Protein AF-A0A3D2YW43-F1 (afdb_monomer)

Foldseek 3Di:
DDDDPDDDFDCDPTVDDDPPCPQLVVQQVVCVVVVPPDHSVVVCVVVVVLVVVCVVQCPPPVDDHDDPVNSVVVD

Radius of gyration: 16.76 Å; Cα contacts (8 Å, |Δi|>4): 29; chains: 1; bounding box: 44×30×43 Å

Mean predicted aligned error: 6.97 Å

Solvent-accessible surface area (backbone atoms only — not comparable to full-atom values): 4865 Å² total; per-residue (Å²): 131,85,81,84,86,79,85,87,76,63,54,69,76,70,74,38,88,68,63,87,66,54,62,47,56,48,40,44,50,48,30,66,75,70,69,50,96,68,51,38,64,61,52,44,68,64,44,50,61,57,53,55,49,49,62,57,51,59,71,38,86,91,47,78,89,64,50,73,69,63,59,63,72,75,106

Secondary structure (DSSP, 8-state):
-PPP------SBTTTB---TTHHHHHHHHHHHHHT-SS-HHHHHHHHHHHHHHHHHHTT-TTSPP--HHHHHH--

Structure (mmCIF, N/CA/C/O backbone):
data_AF-A0A3D2YW43-F1
#
_entry.id   AF-A0A3D2YW43-F1
#
loop_
_atom_site.group_PDB
_atom_site.id
_atom_site.type_symbol
_atom_site.label_atom_id
_atom_site.label_alt_id
_atom_site.label_comp_id
_atom_site.label_asym_id
_atom_site.label_entity_id
_atom_site.label_seq_id
_atom_site.pdbx_PDB_ins_code
_atom_site.Cartn_x
_atom_site.Cartn_y
_atom_site.Cartn_z
_atom_site.occupancy
_atom_site.B_iso_or_equiv
_atom_site.auth_seq_id
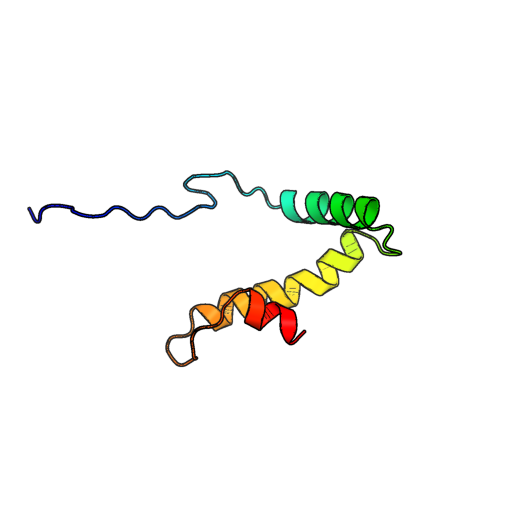_atom_site.auth_comp_id
_atom_site.auth_asym_id
_atom_site.auth_atom_id
_atom_site.pdbx_PDB_model_num
ATOM 1 N N . MET A 1 1 ? 26.765 8.405 -27.918 1.00 74.31 1 MET A N 1
ATOM 2 C CA . MET A 1 1 ? 25.833 8.198 -26.787 1.00 74.31 1 MET A CA 1
ATOM 3 C C . MET A 1 1 ? 24.544 7.618 -27.343 1.00 74.31 1 MET A C 1
ATOM 5 O O . MET A 1 1 ? 24.086 8.145 -28.355 1.00 74.31 1 MET A O 1
ATOM 9 N N . PRO A 1 2 ? 23.995 6.535 -26.773 1.00 86.62 2 PRO A N 1
ATOM 10 C CA . PRO A 1 2 ? 22.705 6.008 -27.210 1.00 86.62 2 PRO A CA 1
ATOM 11 C C . PRO A 1 2 ? 21.602 7.046 -26.965 1.00 86.62 2 PRO A C 1
ATOM 13 O O . PRO A 1 2 ? 21.622 7.763 -25.964 1.00 86.62 2 PRO A O 1
ATOM 16 N N . ARG A 1 3 ? 20.660 7.159 -27.905 1.00 94.19 3 ARG A N 1
ATOM 17 C CA . ARG A 1 3 ? 19.537 8.094 -27.798 1.00 94.19 3 ARG A CA 1
ATOM 18 C C . ARG A 1 3 ? 18.555 7.562 -26.756 1.00 94.19 3 ARG A C 1
ATOM 20 O O . ARG A 1 3 ? 18.005 6.481 -26.939 1.00 94.19 3 ARG A O 1
ATOM 27 N N . ILE A 1 4 ? 18.326 8.323 -25.690 1.00 90.69 4 ILE A N 1
ATOM 28 C CA . ILE A 1 4 ? 17.266 8.024 -24.724 1.00 90.69 4 ILE A CA 1
ATOM 29 C C . ILE A 1 4 ? 15.921 8.195 -25.439 1.00 90.69 4 ILE A C 1
ATOM 31 O O . ILE A 1 4 ? 15.652 9.255 -26.005 1.00 90.69 4 ILE A O 1
ATOM 35 N N . THR A 1 5 ? 15.096 7.150 -25.446 1.00 95.81 5 THR A N 1
ATOM 36 C CA . THR A 1 5 ? 13.758 7.161 -26.063 1.00 95.81 5 THR A CA 1
ATOM 37 C C . THR A 1 5 ? 12.635 7.114 -25.036 1.00 95.81 5 THR A C 1
ATOM 39 O O . THR A 1 5 ? 11.509 7.472 -25.356 1.00 95.81 5 THR A O 1
ATOM 42 N N . THR A 1 6 ? 12.927 6.660 -23.815 1.00 93.19 6 THR A N 1
ATOM 43 C CA . THR A 1 6 ? 11.955 6.487 -22.732 1.00 93.19 6 THR A CA 1
ATOM 44 C C . THR A 1 6 ? 12.618 6.818 -21.403 1.00 93.19 6 THR A C 1
ATOM 46 O O . THR A 1 6 ? 13.767 6.439 -21.175 1.00 93.19 6 THR A O 1
ATOM 49 N N . VAL A 1 7 ? 11.884 7.505 -20.530 1.00 89.44 7 VAL A N 1
ATOM 50 C CA . VAL A 1 7 ? 12.269 7.750 -19.139 1.00 89.44 7 VAL A CA 1
ATOM 51 C C . VAL A 1 7 ? 11.131 7.252 -18.261 1.00 89.44 7 VAL A C 1
ATOM 53 O O . VAL A 1 7 ? 9.982 7.639 -18.467 1.00 89.44 7 VAL A O 1
ATOM 56 N N . ILE A 1 8 ? 11.449 6.372 -17.317 1.00 88.56 8 ILE A N 1
ATOM 57 C CA . ILE A 1 8 ? 10.505 5.851 -16.329 1.00 88.56 8 ILE A CA 1
ATOM 58 C C . ILE A 1 8 ? 10.903 6.455 -14.991 1.00 88.56 8 ILE A C 1
ATOM 60 O O . ILE A 1 8 ? 12.071 6.386 -14.608 1.00 88.56 8 ILE A O 1
ATOM 64 N N . PHE A 1 9 ? 9.935 7.047 -14.306 1.00 86.88 9 PHE A N 1
ATOM 65 C CA . PHE A 1 9 ? 10.116 7.558 -12.959 1.00 86.88 9 PHE A CA 1
ATOM 66 C C . PHE A 1 9 ? 9.455 6.602 -11.982 1.00 86.88 9 PHE A C 1
ATOM 68 O O . PHE A 1 9 ? 8.326 6.160 -12.206 1.00 86.88 9 PHE A O 1
ATOM 75 N N . ASP A 1 10 ? 10.157 6.318 -10.892 1.00 81.88 10 ASP A N 1
ATOM 76 C CA . ASP A 1 10 ? 9.486 5.828 -9.699 1.00 81.88 10 ASP A CA 1
ATOM 77 C C . ASP A 1 10 ? 8.505 6.903 -9.201 1.00 81.88 10 ASP A C 1
ATOM 79 O O . ASP A 1 10 ? 8.678 8.093 -9.469 1.00 81.88 10 ASP A O 1
ATOM 83 N N . MET A 1 11 ? 7.429 6.501 -8.536 1.00 81.50 11 MET A N 1
ATOM 84 C CA . MET A 1 11 ? 6.386 7.438 -8.122 1.00 81.50 11 MET A CA 1
ATOM 85 C C . MET A 1 11 ? 6.669 7.992 -6.728 1.00 81.50 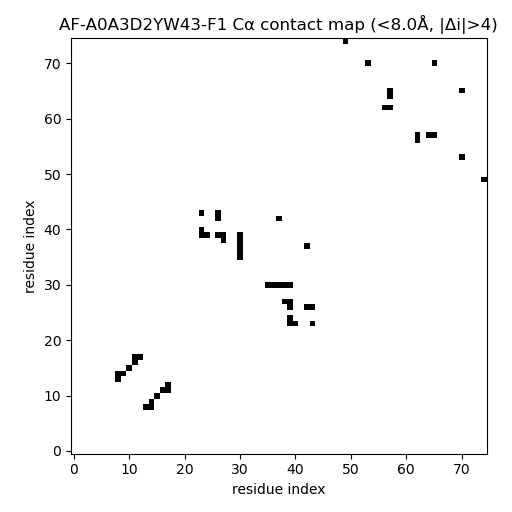11 MET A C 1
ATOM 87 O O . MET A 1 11 ? 6.711 9.209 -6.542 1.00 81.50 11 MET A O 1
ATOM 91 N N . TYR A 1 12 ? 6.882 7.112 -5.752 1.00 79.00 12 TYR A N 1
ATOM 92 C CA . TYR A 1 12 ? 7.108 7.500 -4.362 1.00 79.00 12 TYR A CA 1
ATOM 93 C C . TYR A 1 12 ? 8.565 7.923 -4.155 1.00 79.00 12 TYR A C 1
ATOM 95 O O . TYR A 1 12 ? 9.470 7.339 -4.732 1.00 79.00 12 TYR A O 1
ATOM 103 N N . GLU A 1 13 ? 8.790 8.986 -3.385 1.00 75.62 13 GLU A N 1
ATOM 104 C CA . GLU A 1 13 ? 10.101 9.620 -3.147 1.00 75.62 13 GLU A CA 1
ATOM 105 C C . GLU A 1 13 ? 10.813 10.181 -4.397 1.00 75.62 13 GLU A C 1
ATOM 107 O O . GLU A 1 13 ? 11.855 10.821 -4.279 1.00 75.62 13 GLU A O 1
ATOM 112 N N . THR A 1 14 ? 10.234 10.017 -5.592 1.00 79.44 14 THR A N 1
ATOM 113 C CA . THR A 1 14 ? 10.746 10.584 -6.852 1.00 79.44 14 THR A CA 1
ATOM 114 C C . THR A 1 14 ? 9.785 11.616 -7.449 1.00 79.44 14 THR A C 1
ATOM 116 O O . THR A 1 14 ? 10.210 12.717 -7.790 1.00 79.44 14 THR A O 1
ATOM 119 N N . LEU A 1 15 ? 8.489 11.300 -7.555 1.00 84.69 15 LEU A N 1
ATOM 120 C CA . LEU A 1 15 ? 7.462 12.232 -8.046 1.00 84.69 15 LEU A CA 1
ATOM 121 C C . LEU A 1 15 ? 6.546 12.753 -6.932 1.00 84.69 15 LEU A C 1
ATOM 123 O O . LEU A 1 15 ? 5.992 13.844 -7.054 1.00 84.69 15 LEU A O 1
ATOM 127 N N . VAL A 1 16 ? 6.373 11.982 -5.856 1.00 79.44 16 VAL A N 1
ATOM 128 C CA . VAL A 1 16 ? 5.475 12.286 -4.735 1.00 79.44 16 VAL A CA 1
ATOM 129 C C . VAL A 1 16 ? 6.152 11.913 -3.420 1.00 79.44 16 VAL A C 1
ATOM 131 O O . VAL A 1 16 ? 6.710 10.826 -3.298 1.00 79.44 16 VAL A O 1
ATOM 134 N N . GLN A 1 17 ? 6.074 12.788 -2.416 1.00 77.12 17 GLN A N 1
ATOM 135 C CA . GLN A 1 17 ? 6.563 12.483 -1.067 1.00 77.12 17 GLN A CA 1
ATOM 136 C C . GLN A 1 17 ? 5.722 11.367 -0.429 1.00 77.12 17 GLN A C 1
ATOM 138 O O . GLN A 1 17 ? 4.492 11.429 -0.467 1.00 77.12 17 GLN A O 1
ATOM 143 N N . ASN A 1 18 ? 6.368 10.378 0.192 1.00 70.62 18 ASN A N 1
ATOM 144 C CA . ASN A 1 18 ? 5.718 9.258 0.871 1.00 70.62 18 ASN A CA 1
ATOM 145 C C . ASN A 1 18 ? 6.125 9.160 2.358 1.00 70.62 18 ASN A C 1
ATOM 147 O O . ASN A 1 18 ? 6.695 8.154 2.791 1.00 70.62 18 ASN A O 1
ATOM 151 N N . PRO A 1 19 ? 5.843 10.188 3.186 1.00 71.50 19 PRO A N 1
ATOM 152 C CA . PRO A 1 19 ? 6.131 10.116 4.608 1.00 71.50 19 PRO A CA 1
ATOM 153 C C . PRO A 1 19 ? 5.380 8.954 5.265 1.00 71.50 19 PRO A C 1
ATOM 155 O O . PRO A 1 19 ? 4.186 8.746 5.043 1.00 71.50 19 PRO A O 1
ATOM 158 N N . SER A 1 20 ? 6.080 8.235 6.144 1.00 61.62 20 SER A N 1
ATOM 159 C CA . SER A 1 20 ? 5.611 7.017 6.824 1.00 61.62 20 SER A CA 1
ATOM 160 C C . SER A 1 20 ? 4.267 7.164 7.559 1.00 61.62 20 SER A C 1
ATOM 162 O O . SER A 1 20 ? 3.575 6.172 7.779 1.00 61.62 20 SER A O 1
ATOM 164 N N . GLY A 1 21 ? 3.853 8.390 7.896 1.00 61.66 21 GLY A N 1
ATOM 165 C CA . GLY A 1 21 ? 2.568 8.693 8.536 1.00 61.66 21 GLY A CA 1
ATOM 166 C C . GLY A 1 21 ? 1.336 8.718 7.616 1.00 61.66 21 GLY A C 1
ATOM 167 O O . GLY A 1 21 ? 0.218 8.712 8.130 1.00 61.66 21 GLY A O 1
ATOM 168 N N . ILE A 1 22 ? 1.491 8.732 6.283 1.00 67.88 22 ILE A N 1
ATOM 169 C CA . ILE A 1 22 ? 0.358 8.857 5.336 1.00 67.88 22 ILE A CA 1
ATOM 170 C C . ILE A 1 22 ? -0.556 7.628 5.350 1.00 67.88 22 ILE A C 1
ATOM 172 O O . ILE A 1 22 ? -1.770 7.742 5.173 1.00 67.88 22 ILE A O 1
ATOM 176 N N . SER A 1 23 ? -0.002 6.443 5.589 1.00 75.12 23 SER A N 1
ATOM 177 C CA . SER A 1 23 ? -0.785 5.207 5.525 1.00 75.12 23 SER A CA 1
ATOM 178 C C . SER A 1 23 ? -1.772 5.096 6.691 1.00 75.12 23 SER A C 1
ATOM 180 O O . SER A 1 23 ? -2.949 4.816 6.476 1.00 75.12 23 SER A O 1
ATOM 182 N N . LYS A 1 24 ? -1.347 5.433 7.919 1.00 85.62 24 LYS A N 1
ATOM 183 C CA . LYS A 1 24 ? -2.238 5.437 9.093 1.00 85.62 24 LYS A CA 1
ATOM 184 C C . LYS A 1 24 ? -3.324 6.513 9.010 1.00 85.62 24 LYS A C 1
ATOM 186 O O . LYS A 1 24 ? -4.469 6.251 9.370 1.00 85.62 24 LYS A O 1
ATOM 191 N N . SER A 1 25 ? -3.007 7.709 8.506 1.00 87.44 25 SER A N 1
ATOM 192 C CA . SER A 1 25 ? -4.022 8.760 8.316 1.00 87.44 25 SER A CA 1
ATOM 193 C C . SER A 1 25 ? -5.045 8.388 7.235 1.00 87.44 25 SER A C 1
ATOM 195 O O . SER A 1 25 ? -6.238 8.677 7.375 1.00 87.44 25 SER A O 1
ATOM 197 N N . SER A 1 26 ? -4.601 7.679 6.196 1.00 88.50 26 SER A N 1
ATOM 198 C CA . SER A 1 26 ? -5.479 7.108 5.173 1.00 88.50 26 SER A CA 1
ATOM 199 C C . SER A 1 26 ? -6.399 6.038 5.767 1.00 88.50 26 SER A C 1
ATOM 201 O O . SER A 1 26 ? -7.605 6.083 5.531 1.00 88.50 26 SER A O 1
ATOM 203 N N . PHE A 1 27 ? -5.881 5.145 6.617 1.00 91.44 27 PHE A N 1
ATOM 204 C CA . PHE A 1 27 ? -6.695 4.159 7.340 1.00 91.44 27 PHE A CA 1
ATOM 205 C C . PHE A 1 27 ? -7.742 4.816 8.235 1.00 91.44 27 PHE A C 1
ATOM 207 O O . PHE A 1 27 ? -8.917 4.473 8.138 1.00 91.44 27 PHE A O 1
ATOM 214 N N . ALA A 1 28 ? -7.362 5.826 9.022 1.00 92.75 28 ALA A N 1
ATOM 215 C CA . ALA A 1 28 ? -8.307 6.578 9.847 1.00 92.75 28 ALA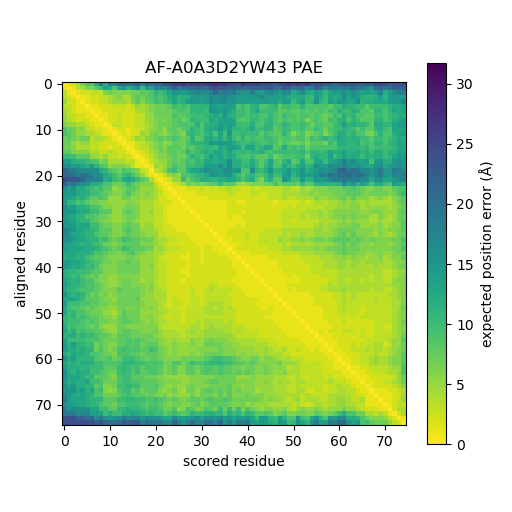 A CA 1
ATOM 216 C C . ALA A 1 28 ? -9.433 7.213 9.008 1.00 92.75 28 ALA A C 1
ATOM 218 O O . ALA A 1 28 ? -10.602 7.201 9.401 1.00 92.75 28 ALA A O 1
ATOM 219 N N . THR A 1 29 ? -9.093 7.736 7.826 1.00 94.31 29 THR A N 1
ATOM 220 C CA . THR A 1 29 ? -10.069 8.318 6.896 1.00 94.31 29 THR A CA 1
ATOM 221 C C . THR A 1 29 ? -11.031 7.260 6.355 1.00 94.31 29 THR A C 1
ATOM 223 O O . THR A 1 29 ? -12.242 7.480 6.373 1.00 94.31 29 THR A O 1
ATOM 226 N N . ILE A 1 30 ? -10.517 6.106 5.922 1.00 93.00 30 ILE A N 1
ATOM 227 C CA . ILE A 1 30 ? -11.314 5.000 5.369 1.00 93.00 30 ILE A CA 1
ATOM 228 C C . ILE A 1 30 ? -12.255 4.421 6.426 1.00 93.00 30 ILE A C 1
ATOM 230 O O . ILE A 1 30 ? -13.447 4.283 6.160 1.00 93.00 30 ILE A O 1
ATOM 234 N N . ILE A 1 31 ? -11.747 4.149 7.631 1.00 95.19 31 ILE A N 1
ATOM 235 C CA . ILE A 1 31 ? -12.532 3.636 8.764 1.00 95.19 31 ILE A CA 1
ATOM 236 C C . ILE A 1 31 ? -13.726 4.551 9.035 1.00 95.19 31 ILE A C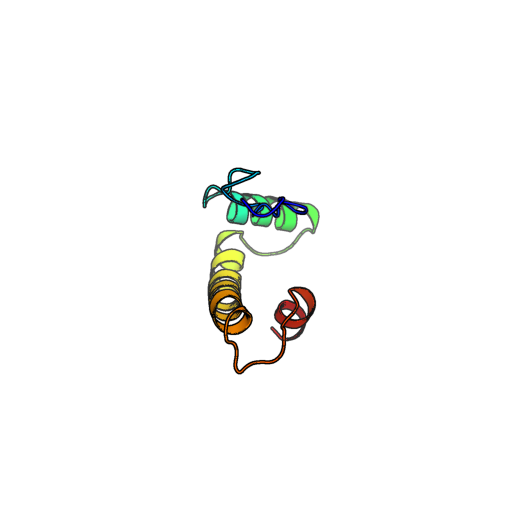 1
ATOM 238 O O . ILE A 1 31 ? -14.865 4.088 9.089 1.00 95.19 31 ILE A O 1
ATOM 242 N N . LYS A 1 32 ? -13.484 5.866 9.113 1.00 96.31 32 LYS A N 1
ATOM 243 C CA . LYS A 1 32 ? -14.544 6.860 9.315 1.00 96.31 32 LYS A CA 1
ATOM 244 C C . LYS A 1 32 ? -15.553 6.878 8.165 1.00 96.31 32 LYS A C 1
ATOM 246 O O . LYS A 1 32 ? -16.750 6.973 8.414 1.00 96.31 32 LYS A O 1
ATOM 251 N N . GLN A 1 33 ? -15.086 6.839 6.918 1.00 97.00 33 GLN A N 1
ATOM 252 C CA . GLN A 1 33 ? -15.953 6.912 5.737 1.00 97.00 33 GLN A CA 1
ATOM 253 C C . GLN A 1 33 ? -16.822 5.665 5.559 1.00 97.00 33 GLN A C 1
ATOM 255 O O . GLN A 1 33 ? -17.942 5.776 5.069 1.00 97.00 33 GLN A O 1
ATOM 260 N N . GLN A 1 34 ? -16.310 4.498 5.944 1.00 95.88 34 GLN A N 1
ATOM 261 C CA . GLN A 1 34 ? -16.999 3.218 5.787 1.00 95.88 34 GLN A CA 1
ATOM 262 C C . GLN A 1 34 ? -17.725 2.756 7.058 1.00 95.88 34 GLN A C 1
ATOM 264 O O . GLN A 1 34 ? -18.425 1.749 7.015 1.00 95.88 34 GLN A O 1
ATOM 269 N N . GLY A 1 35 ? -17.598 3.489 8.171 1.00 96.00 35 GLY A N 1
ATOM 270 C CA . GLY A 1 35 ? -18.234 3.137 9.442 1.00 96.00 35 GLY A CA 1
ATOM 271 C C . GLY A 1 35 ? -17.716 1.818 10.015 1.00 96.00 35 GLY A C 1
ATOM 272 O O . GLY A 1 35 ? -18.502 1.039 10.548 1.00 96.00 35 GLY A O 1
ATOM 273 N N . LEU A 1 36 ? -16.418 1.545 9.852 1.00 95.00 36 LEU A N 1
ATOM 274 C CA . LEU A 1 36 ? -15.801 0.305 10.323 1.00 95.00 36 LEU A CA 1
ATOM 275 C C . LEU A 1 36 ? -15.580 0.358 11.839 1.00 95.00 36 LEU A C 1
ATOM 277 O O . LEU A 1 36 ? -15.147 1.382 12.368 1.00 95.00 36 LEU A O 1
ATOM 281 N N . ASP A 1 37 ? -15.830 -0.760 12.517 1.00 95.62 37 ASP A N 1
ATOM 282 C CA . ASP A 1 37 ? -15.597 -0.923 13.956 1.00 95.62 37 ASP A CA 1
ATOM 283 C C . ASP A 1 37 ? -14.172 -1.440 14.216 1.00 95.62 37 ASP A C 1
ATOM 285 O O . ASP A 1 37 ? -13.952 -2.608 14.525 1.00 95.62 37 ASP A O 1
ATOM 289 N N . THR A 1 38 ? -13.182 -0.585 13.955 1.00 94.88 38 THR A N 1
AT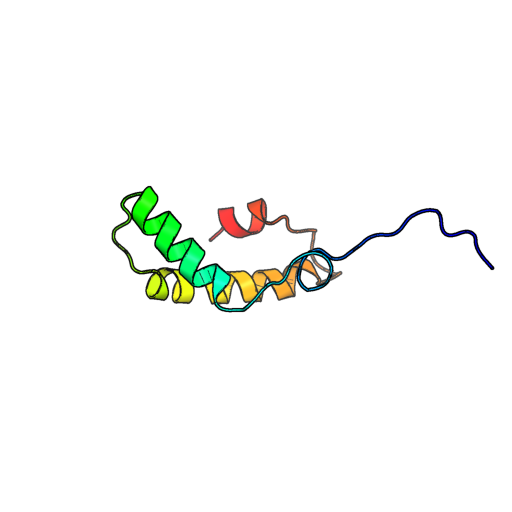OM 290 C CA . THR A 1 38 ? -11.754 -0.858 14.187 1.00 94.88 38 THR A CA 1
ATOM 291 C C . THR A 1 38 ? -10.975 0.455 14.290 1.00 94.88 38 THR A C 1
ATOM 293 O O . THR A 1 38 ? -11.493 1.531 13.981 1.00 94.88 38 THR A O 1
ATOM 296 N N . THR A 1 39 ? -9.716 0.392 14.715 1.00 93.56 39 THR A N 1
ATOM 297 C CA . THR A 1 39 ? -8.805 1.538 14.764 1.00 93.56 39 THR A CA 1
ATOM 298 C C . THR A 1 39 ? -7.775 1.514 13.634 1.00 93.56 39 THR A C 1
ATOM 300 O O . THR A 1 39 ? -7.467 0.482 13.041 1.00 93.56 39 THR A O 1
ATOM 303 N N . ALA A 1 40 ? -7.200 2.681 13.327 1.00 91.81 40 ALA A 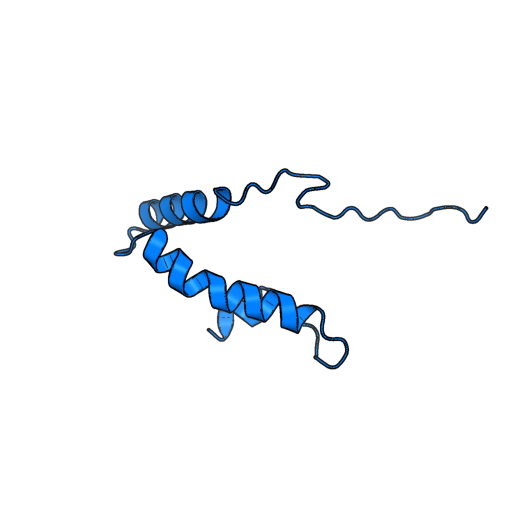N 1
ATOM 304 C CA . ALA A 1 40 ? -6.128 2.773 12.336 1.00 91.81 40 ALA A CA 1
ATOM 305 C C . ALA A 1 40 ? -4.864 2.004 12.757 1.00 91.81 40 ALA A C 1
ATOM 307 O O . ALA A 1 40 ? -4.120 1.556 11.888 1.00 91.81 40 ALA A O 1
ATOM 308 N N . ASP A 1 41 ? -4.622 1.859 14.064 1.00 91.56 41 ASP A N 1
ATOM 309 C CA . ASP A 1 41 ? -3.494 1.091 14.591 1.00 91.56 41 ASP A CA 1
ATOM 310 C C . ASP A 1 41 ? -3.725 -0.414 14.447 1.00 91.56 41 ASP A C 1
ATOM 312 O O . ASP A 1 41 ? -2.852 -1.091 13.915 1.00 91.56 41 ASP A O 1
ATOM 316 N N . GLU A 1 42 ? -4.912 -0.919 14.792 1.00 92.56 42 GLU A N 1
ATOM 317 C CA . GLU A 1 42 ? -5.278 -2.325 14.553 1.00 92.56 42 GLU A CA 1
ATOM 318 C C . GLU A 1 42 ? -5.177 -2.678 13.064 1.00 92.56 42 GLU A C 1
ATOM 320 O O . GLU A 1 42 ? -4.540 -3.662 12.686 1.00 92.56 42 GLU A O 1
ATOM 325 N N . LEU A 1 43 ? -5.740 -1.837 12.187 1.00 89.75 43 LEU A N 1
ATOM 326 C CA . LEU A 1 43 ? -5.665 -2.068 10.746 1.00 89.75 43 LEU A CA 1
ATOM 327 C C . LEU A 1 43 ? -4.214 -2.042 10.241 1.00 89.75 43 LEU A C 1
ATOM 329 O O . LEU A 1 43 ? -3.845 -2.821 9.366 1.00 89.75 43 LEU A O 1
ATOM 333 N N . TRP A 1 44 ? -3.377 -1.168 10.805 1.00 89.62 44 TRP A N 1
ATOM 334 C CA . TRP A 1 44 ? -1.952 -1.100 10.491 1.00 89.62 44 TRP A CA 1
ATOM 335 C C . TRP A 1 44 ? -1.189 -2.348 10.935 1.00 89.62 44 TRP A C 1
ATOM 337 O O . TRP A 1 44 ? -0.385 -2.862 10.159 1.00 89.62 44 TRP A O 1
ATOM 347 N N . GLU A 1 45 ? -1.446 -2.850 12.142 1.00 91.50 45 GLU A N 1
ATOM 348 C CA . GLU A 1 45 ? -0.817 -4.065 12.671 1.00 91.50 45 GLU A CA 1
ATOM 349 C C . GLU A 1 45 ? -1.136 -5.297 11.818 1.00 91.50 45 GLU A C 1
ATOM 351 O O . GLU A 1 45 ? -0.254 -6.121 11.579 1.00 91.50 45 GLU A O 1
ATOM 356 N N . HIS A 1 46 ? -2.359 -5.390 11.290 1.00 88.19 46 HIS A N 1
ATOM 357 C CA . HIS A 1 46 ? -2.743 -6.464 10.374 1.00 88.19 46 HIS A CA 1
ATOM 358 C C . HIS A 1 46 ? -2.202 -6.272 8.952 1.00 88.19 46 HIS A C 1
ATOM 360 O O . HIS A 1 46 ? -1.791 -7.237 8.308 1.00 88.19 46 HIS A O 1
ATOM 366 N N . TRP A 1 47 ? -2.189 -5.039 8.444 1.00 87.44 47 TRP A N 1
ATOM 367 C CA . TRP A 1 47 ? -1.800 -4.755 7.062 1.00 87.44 47 TRP A CA 1
ATOM 368 C C . TRP A 1 47 ? -0.283 -4.790 6.833 1.00 87.44 47 TRP A C 1
ATOM 370 O O . TRP A 1 47 ? 0.171 -5.279 5.795 1.00 87.44 47 TRP A O 1
ATOM 380 N N . LEU A 1 48 ? 0.513 -4.277 7.779 1.00 88.12 48 LEU A N 1
ATOM 381 C CA . LEU A 1 48 ? 1.955 -4.095 7.597 1.00 88.12 48 LEU A CA 1
ATOM 382 C C . LEU A 1 48 ? 2.698 -5.406 7.265 1.00 88.12 48 LEU A C 1
ATOM 384 O O . LEU A 1 48 ? 3.451 -5.397 6.288 1.00 88.12 48 LEU A O 1
ATOM 388 N N . PRO A 1 49 ? 2.478 -6.535 7.971 1.00 89.56 49 PRO A N 1
ATOM 389 C CA . PRO A 1 49 ? 3.162 -7.790 7.658 1.00 89.56 49 PRO A CA 1
ATOM 390 C C . PRO A 1 49 ? 2.873 -8.286 6.237 1.00 89.56 49 PRO A C 1
ATOM 392 O O . PRO A 1 49 ? 3.795 -8.669 5.517 1.00 89.56 49 PRO A O 1
ATOM 395 N N . ALA A 1 50 ? 1.611 -8.213 5.801 1.00 87.12 50 ALA A N 1
ATOM 396 C CA . ALA A 1 50 ? 1.206 -8.618 4.457 1.00 87.12 50 ALA A CA 1
ATOM 397 C C . ALA A 1 50 ? 1.828 -7.714 3.378 1.00 87.12 50 ALA A C 1
ATOM 399 O O . ALA A 1 50 ? 2.286 -8.198 2.341 1.00 87.12 50 ALA A O 1
ATOM 400 N N . ASN A 1 51 ? 1.909 -6.403 3.633 1.00 87.31 51 ASN A N 1
ATOM 401 C CA . ASN A 1 51 ? 2.574 -5.464 2.733 1.00 87.31 51 ASN A CA 1
ATOM 402 C C . ASN A 1 51 ? 4.087 -5.718 2.628 1.00 87.31 51 ASN A C 1
ATOM 404 O O . ASN A 1 51 ? 4.648 -5.668 1.532 1.00 87.31 51 ASN A O 1
ATOM 408 N N . GLU A 1 52 ? 4.754 -6.002 3.748 1.00 89.19 52 GLU A N 1
ATOM 409 C CA . GLU A 1 52 ? 6.179 -6.341 3.762 1.00 89.19 52 GLU A CA 1
ATOM 410 C C . GLU A 1 52 ? 6.472 -7.656 3.037 1.00 89.19 52 GLU A C 1
ATOM 412 O O . GLU A 1 52 ? 7.448 -7.740 2.287 1.00 89.19 52 GLU A O 1
ATOM 417 N N . GLU A 1 53 ? 5.641 -8.680 3.241 1.00 89.44 53 GLU A N 1
ATOM 418 C CA . GLU A 1 53 ? 5.759 -9.951 2.531 1.00 89.44 53 GLU A CA 1
ATOM 419 C C . GLU A 1 53 ? 5.577 -9.749 1.027 1.00 89.44 53 GLU A C 1
ATOM 421 O O . GLU A 1 53 ? 6.460 -10.125 0.255 1.00 89.44 53 GLU A O 1
ATOM 426 N N . PHE A 1 54 ? 4.504 -9.068 0.611 1.00 88.62 54 PHE A N 1
ATOM 427 C CA . PHE A 1 54 ? 4.263 -8.755 -0.795 1.00 88.62 54 PHE A CA 1
ATOM 428 C C . PHE A 1 54 ? 5.431 -7.985 -1.425 1.00 88.62 54 PHE A C 1
ATOM 430 O O . PHE A 1 54 ? 5.858 -8.283 -2.542 1.00 88.62 54 PHE A O 1
ATOM 437 N N . GLY A 1 55 ? 5.992 -7.011 -0.702 1.00 87.88 55 GLY A N 1
ATOM 438 C CA . GLY A 1 55 ? 7.161 -6.255 -1.143 1.00 87.88 55 GLY A CA 1
ATOM 439 C C . GLY A 1 55 ? 8.375 -7.139 -1.439 1.00 87.88 55 GLY A C 1
ATOM 440 O O . GLY A 1 55 ? 9.082 -6.884 -2.414 1.00 87.88 55 GLY A O 1
ATOM 441 N N . LYS A 1 56 ? 8.588 -8.194 -0.643 1.00 89.31 56 LYS A N 1
ATOM 442 C CA . LYS A 1 56 ? 9.672 -9.170 -0.833 1.00 89.31 56 LYS A CA 1
ATOM 443 C C . LYS A 1 56 ? 9.368 -10.143 -1.971 1.00 89.31 56 LYS A C 1
ATOM 445 O O . LYS A 1 56 ? 10.235 -10.396 -2.799 1.00 89.31 56 LYS A O 1
ATOM 450 N N . THR A 1 57 ? 8.150 -10.677 -2.040 1.00 89.50 57 THR A N 1
ATOM 451 C CA . THR A 1 57 ? 7.798 -11.719 -3.018 1.00 89.50 57 THR A CA 1
ATOM 452 C C . THR A 1 57 ? 7.609 -11.180 -4.428 1.00 89.50 57 THR A C 1
ATOM 454 O O . THR A 1 57 ? 7.883 -11.896 -5.384 1.00 89.50 57 THR A O 1
ATOM 457 N N . ARG A 1 58 ? 7.170 -9.925 -4.594 1.00 86.44 58 ARG A N 1
ATOM 458 C CA . ARG A 1 58 ? 6.921 -9.339 -5.924 1.00 86.44 58 ARG A CA 1
ATOM 459 C C . ARG A 1 58 ? 8.192 -9.066 -6.736 1.00 86.44 58 ARG A C 1
ATOM 461 O O . ARG A 1 58 ? 8.090 -8.790 -7.928 1.00 86.44 58 ARG A O 1
ATOM 468 N N . VAL A 1 59 ? 9.354 -9.036 -6.082 1.00 86.44 59 VAL A N 1
ATOM 469 C CA . VAL A 1 59 ? 10.665 -8.808 -6.717 1.00 86.44 59 VAL A CA 1
ATOM 470 C C . VAL A 1 59 ? 11.482 -10.095 -6.851 1.00 86.44 59 VAL A C 1
ATOM 472 O O . VAL A 1 59 ? 12.592 -10.051 -7.374 1.00 86.44 59 VAL A O 1
ATOM 475 N N . ASP A 1 60 ? 10.945 -11.224 -6.383 1.00 89.44 60 ASP A N 1
ATOM 476 C CA . ASP A 1 60 ? 11.557 -12.543 -6.512 1.00 89.44 60 ASP A CA 1
ATOM 477 C C . ASP A 1 60 ? 11.474 -13.007 -7.983 1.00 89.44 60 ASP A C 1
ATOM 479 O O . ASP A 1 60 ? 10.365 -13.189 -8.496 1.00 89.44 60 ASP A O 1
ATOM 483 N N . PRO A 1 61 ? 12.612 -13.176 -8.685 1.00 89.62 61 PRO A N 1
ATOM 484 C CA . PRO A 1 61 ? 12.621 -13.545 -10.100 1.00 89.62 61 PRO A CA 1
ATOM 485 C C . PRO A 1 61 ? 12.129 -14.976 -10.352 1.00 89.62 61 PRO A C 1
ATOM 487 O O . PRO A 1 61 ? 11.725 -15.280 -11.475 1.00 89.62 61 PRO A O 1
ATOM 490 N N . ASP A 1 62 ? 12.138 -15.836 -9.329 1.00 94.38 62 ASP A N 1
ATOM 491 C CA . ASP A 1 62 ? 11.713 -17.233 -9.433 1.00 94.38 62 ASP A CA 1
ATOM 492 C C . ASP A 1 62 ? 10.201 -17.399 -9.196 1.00 94.38 62 ASP A C 1
ATOM 494 O O . ASP A 1 62 ? 9.653 -18.498 -9.330 1.00 94.38 62 ASP A O 1
ATOM 498 N N . ARG A 1 63 ? 9.493 -16.310 -8.863 1.00 86.94 63 ARG A N 1
ATOM 499 C CA . ARG A 1 63 ? 8.043 -16.308 -8.649 1.00 86.94 63 ARG A CA 1
ATOM 500 C C . ARG A 1 63 ? 7.282 -15.711 -9.833 1.00 86.94 63 ARG A C 1
ATOM 502 O O . ARG A 1 63 ? 7.748 -14.773 -10.477 1.00 86.94 63 ARG A O 1
ATOM 509 N N . 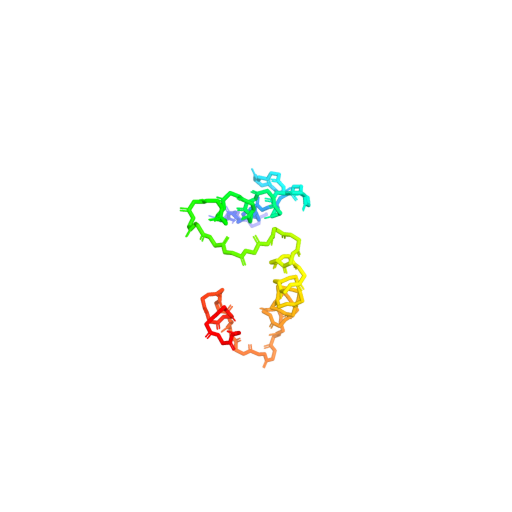PRO A 1 64 ? 6.053 -16.195 -10.103 1.00 88.56 64 PRO A N 1
ATOM 510 C CA . PRO A 1 64 ? 5.158 -15.524 -11.035 1.00 88.56 64 PRO A CA 1
ATOM 511 C C . PRO A 1 64 ? 4.889 -14.081 -10.604 1.00 88.56 64 PRO A C 1
ATOM 513 O O . PRO A 1 64 ? 4.794 -13.793 -9.411 1.00 88.56 64 PRO A O 1
ATOM 516 N N . PHE A 1 65 ? 4.680 -13.195 -11.580 1.00 86.75 65 PHE A N 1
ATOM 517 C CA . PHE A 1 65 ? 4.257 -11.822 -11.316 1.00 86.75 65 PHE A CA 1
ATOM 518 C C . PHE A 1 65 ? 3.014 -11.784 -10.414 1.00 86.75 65 PHE A C 1
ATOM 520 O O . PHE A 1 65 ? 2.011 -12.451 -10.681 1.00 86.75 65 PHE A O 1
ATOM 527 N N . GLN A 1 66 ? 3.067 -10.952 -9.375 1.00 82.94 66 GLN A N 1
ATOM 528 C CA . GLN A 1 66 ? 1.966 -10.731 -8.445 1.00 82.94 66 GLN A CA 1
ATOM 529 C C . GLN A 1 66 ? 1.464 -9.294 -8.580 1.00 82.94 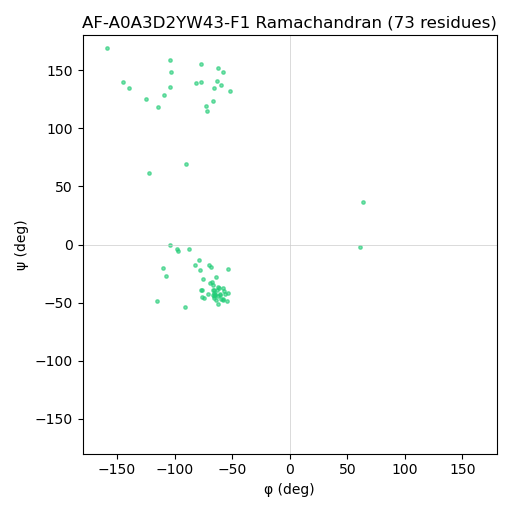66 GLN A C 1
ATOM 531 O O . GLN A 1 66 ? 2.191 -8.336 -8.321 1.00 82.94 66 GLN A O 1
ATOM 536 N N . SER A 1 67 ? 0.199 -9.138 -8.972 1.00 85.19 67 SER A N 1
ATOM 537 C CA . SER A 1 67 ? -0.461 -7.832 -8.926 1.00 85.19 67 SER A CA 1
ATOM 538 C C . SER A 1 67 ? -0.879 -7.493 -7.492 1.00 85.19 67 SER A C 1
ATOM 540 O O . SER A 1 67 ? -1.160 -8.397 -6.704 1.00 85.19 67 SER A O 1
ATOM 542 N N . TYR A 1 68 ? -1.013 -6.202 -7.172 1.00 81.88 68 TYR A N 1
ATOM 543 C CA . TYR A 1 68 ? -1.581 -5.769 -5.887 1.00 81.88 68 TYR A CA 1
ATOM 544 C C . TYR A 1 68 ? -2.955 -6.403 -5.626 1.00 81.88 68 TYR A C 1
ATOM 546 O O . TYR A 1 68 ? -3.222 -6.875 -4.530 1.00 81.88 68 TYR A O 1
ATOM 554 N N . PHE A 1 69 ? -3.817 -6.486 -6.644 1.00 81.94 69 PHE A N 1
ATOM 555 C CA . PHE A 1 69 ? -5.127 -7.128 -6.508 1.00 81.94 69 PHE A CA 1
ATOM 556 C C . PHE A 1 69 ? -5.012 -8.605 -6.114 1.00 81.94 69 PHE A C 1
ATOM 558 O O . PHE A 1 69 ? -5.734 -9.077 -5.240 1.00 81.94 69 PHE A O 1
ATOM 565 N N . SER A 1 70 ? -4.087 -9.332 -6.744 1.00 80.81 70 SER A N 1
ATOM 566 C CA . SER A 1 70 ? -3.830 -10.740 -6.435 1.00 80.81 70 SER A CA 1
ATOM 567 C C . SER A 1 70 ? -3.334 -10.922 -5.000 1.00 80.81 70 SER A C 1
ATOM 569 O O . SER A 1 70 ? -3.749 -11.873 -4.347 1.00 80.81 70 SER A O 1
ATOM 571 N N . ALA A 1 71 ? -2.489 -10.008 -4.517 1.00 79.00 71 ALA A N 1
ATOM 572 C CA . ALA A 1 71 ? -1.947 -10.045 -3.163 1.00 79.00 71 ALA A CA 1
ATOM 573 C C . ALA A 1 71 ? -3.028 -9.825 -2.095 1.00 79.00 71 ALA A C 1
ATOM 575 O O . ALA A 1 71 ? -3.089 -10.567 -1.124 1.00 79.00 71 ALA A O 1
ATOM 576 N N . TRP A 1 72 ? -3.928 -8.861 -2.304 1.00 78.25 72 TRP A N 1
ATOM 577 C CA . TRP A 1 72 ? -4.954 -8.516 -1.312 1.00 78.25 72 TRP A CA 1
ATOM 578 C C . TRP A 1 72 ? -6.192 -9.415 -1.337 1.00 78.25 72 TRP A C 1
ATOM 580 O O . TRP A 1 72 ? -6.949 -9.431 -0.377 1.00 78.25 72 TRP A O 1
ATOM 590 N N . LYS A 1 73 ? -6.426 -10.166 -2.420 1.00 7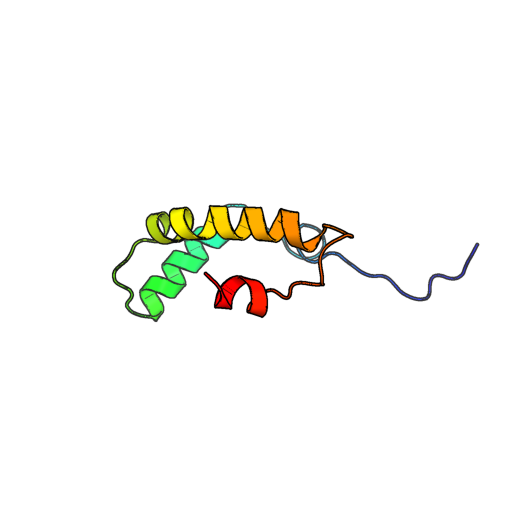5.31 73 LYS A N 1
ATOM 591 C CA . LYS A 1 73 ? -7.573 -11.085 -2.526 1.00 75.31 73 LYS A CA 1
ATOM 592 C C . LYS A 1 73 ? -7.370 -12.401 -1.758 1.00 75.31 73 LYS A C 1
ATOM 594 O O . LYS A 1 73 ? -8.346 -13.099 -1.503 1.00 75.31 73 LYS A O 1
ATOM 599 N N . GLY A 1 74 ? -6.121 -12.773 -1.479 1.00 61.84 74 GLY A N 1
ATOM 600 C CA . GLY A 1 74 ? -5.772 -14.036 -0.821 1.00 61.84 74 GLY A CA 1
ATOM 601 C C . GLY A 1 74 ? -5.540 -13.945 0.689 1.00 61.84 74 GLY A C 1
ATOM 602 O O . GLY A 1 74 ? -5.295 -14.988 1.290 1.00 61.84 74 GLY A O 1
ATOM 603 N N . GLY A 1 75 ? -5.567 -12.734 1.258 1.00 52.53 75 GLY A N 1
ATOM 604 C CA . GLY A 1 75 ? -5.398 -12.468 2.691 1.00 52.53 75 GLY A CA 1
ATOM 605 C C . GLY A 1 75 ? -6.707 -12.489 3.463 1.00 52.53 75 GLY A C 1
ATOM 606 O O . GLY A 1 75 ? -7.756 -12.186 2.849 1.00 52.53 75 GLY A O 1
#

Sequence (75 aa):
MPRITTVIFDMYETLVQNPSGISKSSFATIIKQQGLDTTADELWEHWLPANEEFGKTRVDPDRPFQSYFSAWKGG

pLDDT: mean 85.55, std 9.08, range [52.53, 97.0]